Protein AF-A0A7S0PLW7-F1 (afdb_monomer_lite)

pLDDT: mean 71.09, std 15.82, range [33.47, 90.19]

Structure (mmCIF, N/CA/C/O backbone):
data_AF-A0A7S0PLW7-F1
#
_entry.id   AF-A0A7S0PLW7-F1
#
loop_
_atom_site.group_PDB
_atom_site.id
_atom_site.type_symbol
_atom_site.label_atom_id
_atom_site.label_alt_id
_atom_site.label_comp_id
_atom_site.label_asym_id
_atom_site.label_entity_id
_atom_site.label_seq_id
_atom_site.pdbx_PDB_ins_code
_atom_site.Cartn_x
_atom_site.Cartn_y
_atom_site.Cartn_z
_atom_site.occupancy
_atom_site.B_iso_or_equiv
_atom_site.auth_seq_id
_atom_site.auth_comp_id
_atom_site.auth_asym_id
_atom_site.auth_atom_id
_atom_site.pdbx_PDB_model_num
ATOM 1 N N . ASP A 1 1 ? 13.592 18.378 -6.948 1.00 35.50 1 ASP A N 1
ATOM 2 C CA . ASP A 1 1 ? 12.611 17.825 -7.901 1.00 35.50 1 ASP A CA 1
ATOM 3 C C . ASP A 1 1 ? 11.391 17.295 -7.167 1.00 35.50 1 ASP A C 1
ATOM 5 O O . ASP A 1 1 ? 11.488 16.344 -6.405 1.00 35.50 1 ASP A O 1
ATOM 9 N N . GLY A 1 2 ? 10.266 18.004 -7.298 1.00 47.16 2 GLY A N 1
ATOM 10 C CA . GLY A 1 2 ? 9.026 17.782 -6.544 1.00 47.16 2 GLY A CA 1
ATOM 11 C C . GLY A 1 2 ? 8.162 16.656 -7.108 1.00 47.16 2 GLY A C 1
ATOM 12 O O . GLY A 1 2 ? 7.043 16.906 -7.548 1.00 47.16 2 GLY A O 1
ATOM 13 N N . GLY A 1 3 ? 8.693 15.432 -7.130 1.00 61.88 3 GLY A N 1
ATOM 14 C CA . GLY A 1 3 ? 7.905 14.236 -7.429 1.00 61.88 3 GLY A CA 1
ATOM 15 C C . GLY A 1 3 ? 6.918 13.920 -6.300 1.00 61.88 3 GLY A C 1
ATOM 16 O O . GLY A 1 3 ? 7.209 14.163 -5.128 1.00 61.88 3 GLY A O 1
ATOM 17 N N . LEU A 1 4 ? 5.741 13.391 -6.645 1.00 75.12 4 LEU A N 1
ATOM 18 C CA . LEU A 1 4 ? 4.803 12.852 -5.657 1.00 75.12 4 LEU A CA 1
ATOM 19 C C . LEU A 1 4 ? 5.384 11.559 -5.068 1.00 75.12 4 LEU A C 1
ATOM 21 O O . LEU A 1 4 ? 5.864 10.706 -5.811 1.00 75.12 4 LEU A O 1
ATOM 25 N N . TRP A 1 5 ? 5.322 11.411 -3.745 1.00 82.38 5 TRP A N 1
ATOM 26 C CA . TRP A 1 5 ? 5.723 10.174 -3.074 1.00 82.38 5 TRP A CA 1
ATOM 27 C C . TRP A 1 5 ? 4.653 9.096 -3.271 1.00 82.38 5 TRP A C 1
ATOM 29 O O . TRP A 1 5 ? 3.451 9.371 -3.192 1.00 82.38 5 TRP A O 1
ATOM 39 N N . GLU A 1 6 ? 5.098 7.859 -3.489 1.00 84.81 6 GLU A N 1
ATOM 40 C CA . GLU A 1 6 ? 4.234 6.693 -3.671 1.00 84.81 6 GLU A CA 1
ATOM 41 C C . GLU A 1 6 ? 4.664 5.529 -2.773 1.00 84.81 6 GLU A C 1
ATOM 43 O O . GLU A 1 6 ? 5.795 5.486 -2.287 1.00 84.81 6 GLU A O 1
ATOM 48 N N . PHE A 1 7 ? 3.752 4.579 -2.545 1.00 86.44 7 PHE A N 1
ATOM 49 C CA . PHE A 1 7 ? 4.096 3.327 -1.872 1.00 86.44 7 PHE A CA 1
ATOM 50 C C . PHE A 1 7 ? 4.921 2.418 -2.801 1.00 86.44 7 PHE A C 1
ATOM 52 O O . PHE A 1 7 ? 4.702 2.439 -4.020 1.00 86.44 7 PHE A O 1
ATOM 59 N N . PRO A 1 8 ? 5.824 1.582 -2.251 1.00 83.50 8 PRO A N 1
ATOM 60 C CA . PRO A 1 8 ? 6.499 0.545 -3.023 1.00 83.50 8 PRO A CA 1
ATOM 61 C C . PRO A 1 8 ? 5.467 -0.329 -3.744 1.00 83.50 8 PRO A C 1
ATOM 63 O O . PRO A 1 8 ? 4.528 -0.834 -3.128 1.00 83.50 8 PRO A O 1
ATOM 66 N N . SER A 1 9 ? 5.605 -0.456 -5.061 1.00 83.69 9 SER A N 1
ATOM 67 C CA . SER A 1 9 ? 4.642 -1.159 -5.907 1.00 83.69 9 SER A CA 1
ATOM 68 C C . SER A 1 9 ? 5.343 -1.903 -7.034 1.00 83.69 9 SER A C 1
ATOM 70 O O . SER A 1 9 ? 6.316 -1.416 -7.614 1.00 83.69 9 SER A O 1
ATOM 72 N N . ALA A 1 10 ? 4.830 -3.090 -7.342 1.00 84.81 10 ALA A N 1
ATOM 73 C CA . ALA A 1 10 ? 5.128 -3.785 -8.582 1.00 84.81 10 ALA A CA 1
ATOM 74 C C . ALA A 1 10 ? 4.134 -3.319 -9.653 1.00 84.81 10 ALA A C 1
ATOM 76 O O . ALA A 1 10 ? 2.945 -3.158 -9.374 1.00 84.81 10 ALA A O 1
ATOM 77 N N . ILE A 1 11 ? 4.625 -3.077 -10.867 1.00 83.25 11 ILE A N 1
ATOM 78 C CA . ILE A 1 11 ? 3.770 -2.736 -12.004 1.00 83.25 11 ILE A CA 1
ATOM 79 C C . ILE A 1 11 ? 3.408 -4.038 -12.704 1.00 83.25 11 ILE A C 1
ATOM 81 O O . ILE A 1 11 ? 4.291 -4.742 -13.190 1.00 83.25 11 ILE A O 1
ATOM 85 N N . GLU A 1 12 ? 2.112 -4.323 -12.767 1.00 80.69 12 GLU A N 1
ATOM 86 C CA . GLU A 1 12 ? 1.567 -5.417 -13.556 1.00 80.69 12 GLU A CA 1
ATOM 87 C C . GLU A 1 12 ? 0.914 -4.844 -14.812 1.00 80.69 12 GLU A C 1
ATOM 89 O O . GLU A 1 12 ? -0.007 -4.030 -14.731 1.00 80.69 12 GLU A O 1
ATOM 94 N N . THR A 1 13 ? 1.414 -5.244 -15.977 1.00 77.69 13 THR A N 1
ATOM 95 C CA . THR A 1 13 ? 0.837 -4.868 -17.278 1.00 77.69 13 THR A CA 1
ATOM 96 C C . THR A 1 13 ? 0.159 -6.041 -17.972 1.00 77.69 13 THR A C 1
ATOM 98 O O . THR A 1 13 ? -0.415 -5.853 -19.042 1.00 77.69 13 THR A O 1
ATOM 101 N N . THR A 1 14 ? 0.251 -7.241 -17.397 1.00 75.75 14 THR A N 1
ATOM 102 C CA . THR A 1 14 ? -0.273 -8.475 -17.981 1.00 75.75 14 THR A CA 1
ATOM 103 C C . THR A 1 14 ? -1.317 -9.061 -17.043 1.00 75.75 14 THR A C 1
ATOM 105 O O . THR A 1 14 ? -1.171 -8.996 -15.827 1.00 75.75 14 THR A O 1
ATOM 108 N N . GLU A 1 15 ? -2.383 -9.632 -17.594 1.00 71.19 15 GLU A N 1
ATOM 109 C CA . GLU A 1 15 ? -3.340 -10.377 -16.775 1.00 71.19 15 GLU A CA 1
ATOM 110 C C . GLU A 1 15 ? -2.598 -11.532 -16.072 1.00 71.19 15 GLU A C 1
ATOM 112 O O . GLU A 1 15 ? -1.830 -12.240 -16.737 1.00 71.19 15 GLU A O 1
ATOM 117 N N . PRO A 1 16 ? -2.775 -11.710 -14.749 1.00 68.12 16 PRO A N 1
ATOM 118 C CA . PRO A 1 16 ? -2.122 -12.788 -14.022 1.00 68.12 16 PRO A CA 1
ATOM 119 C C . PRO A 1 16 ? -2.568 -14.130 -14.598 1.00 68.12 16 PRO A C 1
ATOM 121 O O . PRO A 1 16 ? -3.745 -14.339 -14.898 1.00 68.12 16 PRO A O 1
ATOM 124 N N . SER A 1 17 ? -1.617 -15.043 -14.759 1.00 75.88 17 SER A N 1
ATOM 125 C CA . SER A 1 17 ? -1.932 -16.396 -15.212 1.00 75.88 17 SER A CA 1
ATOM 126 C C . SER A 1 17 ? -2.642 -17.197 -14.113 1.00 75.88 17 SER A C 1
ATOM 128 O O . SER A 1 17 ? -2.436 -16.959 -12.920 1.00 75.88 17 SER A O 1
ATOM 130 N N . ASP A 1 18 ? -3.494 -18.154 -14.498 1.00 73.06 18 ASP A N 1
ATOM 131 C CA . ASP A 1 18 ? -4.185 -19.018 -13.535 1.00 73.06 18 ASP A CA 1
ATOM 132 C C . ASP A 1 18 ? -3.166 -19.745 -12.640 1.00 73.06 18 ASP A C 1
ATOM 134 O O . ASP A 1 18 ? -2.335 -20.521 -13.113 1.00 73.06 18 ASP A O 1
ATOM 138 N N . GLY A 1 19 ? -3.245 -19.502 -11.328 1.00 70.19 19 GLY A N 1
ATOM 139 C CA . GLY A 1 19 ? -2.348 -20.091 -10.329 1.00 70.19 19 GLY A CA 1
ATOM 140 C C . GLY A 1 19 ? -1.090 -19.275 -10.007 1.00 70.19 19 GLY A C 1
ATOM 141 O O . GLY A 1 19 ? -0.301 -19.714 -9.171 1.00 70.19 19 GLY A O 1
ATOM 142 N N . GLU A 1 20 ? -0.902 -18.099 -10.612 1.00 76.56 20 GLU A N 1
ATOM 143 C CA . GLU A 1 20 ? 0.169 -17.167 -10.246 1.00 76.56 20 GLU A CA 1
ATOM 144 C C . GLU A 1 20 ? -0.137 -16.490 -8.901 1.00 76.56 20 GLU A C 1
ATOM 146 O O . GLU A 1 20 ? -1.236 -15.976 -8.672 1.00 76.56 20 GLU A O 1
ATOM 151 N N . ASP A 1 21 ? 0.844 -16.472 -7.994 1.00 76.50 21 ASP A N 1
ATOM 152 C CA . ASP A 1 21 ? 0.748 -15.664 -6.780 1.00 76.50 21 ASP A CA 1
ATOM 153 C C . ASP A 1 21 ? 0.895 -14.187 -7.152 1.00 76.50 21 ASP A C 1
ATOM 155 O O . ASP A 1 21 ? 1.998 -13.670 -7.343 1.00 76.50 21 ASP A O 1
ATOM 159 N N . PHE A 1 22 ? -0.249 -13.510 -7.235 1.00 74.38 22 PHE A N 1
ATOM 160 C CA . PHE A 1 22 ? -0.358 -12.093 -7.559 1.00 74.38 22 PHE A CA 1
ATOM 161 C C . PHE A 1 22 ? 0.579 -11.205 -6.712 1.00 74.38 22 PHE A C 1
ATOM 163 O O . PHE A 1 22 ? 1.082 -10.191 -7.196 1.00 74.38 22 PHE A O 1
ATOM 170 N N . TYR A 1 23 ? 0.851 -11.576 -5.455 1.00 77.31 23 TYR A N 1
ATOM 171 C CA . TYR A 1 23 ? 1.670 -10.776 -4.541 1.00 77.31 23 TYR A CA 1
ATOM 172 C C . TYR A 1 23 ? 3.170 -11.091 -4.606 1.00 77.31 23 TYR A C 1
ATOM 174 O O . TYR A 1 23 ? 3.967 -10.341 -4.037 1.00 77.31 23 TYR A O 1
ATOM 182 N N . ALA A 1 24 ? 3.593 -12.134 -5.328 1.00 79.88 24 ALA A N 1
ATOM 183 C CA . ALA A 1 24 ? 5.001 -12.534 -5.397 1.00 79.88 24 ALA A CA 1
ATOM 184 C C . ALA A 1 24 ? 5.912 -11.409 -5.923 1.00 79.88 24 ALA A C 1
ATOM 186 O O . ALA A 1 24 ? 7.034 -11.229 -5.451 1.00 79.88 24 ALA A O 1
ATOM 187 N N . LYS A 1 25 ? 5.411 -10.584 -6.851 1.00 78.19 25 LYS A N 1
ATOM 188 C CA . LYS A 1 25 ? 6.155 -9.437 -7.405 1.00 78.19 25 LYS A CA 1
ATOM 189 C C . LYS A 1 25 ? 6.346 -8.311 -6.382 1.00 78.19 25 LYS A C 1
ATOM 191 O O . LYS A 1 25 ? 7.337 -7.587 -6.456 1.00 78.19 25 LYS A O 1
ATOM 196 N N . CYS A 1 26 ? 5.448 -8.183 -5.403 1.00 80.00 26 CYS A N 1
ATOM 197 C CA . CYS A 1 26 ? 5.589 -7.216 -4.313 1.00 80.00 26 CYS A CA 1
ATOM 198 C C . CYS A 1 26 ? 6.746 -7.586 -3.379 1.00 80.00 26 CYS A C 1
ATOM 200 O O . CYS A 1 26 ? 7.460 -6.689 -2.933 1.00 80.00 26 CYS A O 1
ATOM 202 N N . ALA A 1 27 ? 6.975 -8.883 -3.141 1.00 77.62 27 ALA A N 1
ATOM 203 C CA . ALA A 1 27 ? 8.076 -9.351 -2.299 1.00 77.62 27 ALA A CA 1
ATOM 204 C C . ALA A 1 27 ? 9.437 -8.875 -2.833 1.00 77.62 27 ALA A C 1
ATOM 206 O O . ALA A 1 27 ? 10.224 -8.318 -2.081 1.00 77.62 27 ALA A O 1
ATOM 207 N N . ALA A 1 28 ? 9.666 -8.954 -4.149 1.00 75.94 28 ALA A N 1
ATOM 208 C CA . ALA A 1 28 ? 10.910 -8.477 -4.761 1.00 75.94 28 ALA A CA 1
ATOM 209 C C . ALA A 1 28 ? 11.129 -6.958 -4.598 1.00 75.94 28 ALA A C 1
ATOM 211 O O . ALA A 1 28 ? 12.259 -6.502 -4.422 1.00 75.94 28 ALA A O 1
ATOM 212 N N . VAL A 1 29 ? 10.055 -6.160 -4.647 1.00 77.25 29 VAL A N 1
ATOM 213 C CA . VAL A 1 29 ? 10.122 -4.702 -4.434 1.00 77.25 29 VAL A CA 1
ATOM 214 C C . VAL A 1 29 ? 10.485 -4.386 -2.982 1.00 77.25 29 VAL A C 1
ATOM 216 O O . VAL A 1 29 ? 11.320 -3.524 -2.716 1.00 77.25 29 VAL A O 1
ATOM 219 N N . VAL A 1 30 ? 9.878 -5.109 -2.047 1.00 75.19 30 VAL A N 1
ATOM 220 C CA . VAL A 1 30 ? 10.131 -5.000 -0.609 1.00 75.19 30 VAL A CA 1
ATOM 221 C C . VAL A 1 30 ? 11.552 -5.454 -0.250 1.00 75.19 30 VAL A C 1
ATOM 223 O O . VAL A 1 30 ? 12.252 -4.771 0.504 1.00 75.19 30 VAL A O 1
ATOM 226 N N . ASP A 1 31 ? 12.016 -6.556 -0.834 1.00 72.88 31 ASP A N 1
ATOM 227 C CA . ASP A 1 31 ? 13.383 -7.055 -0.682 1.00 72.88 31 ASP A CA 1
ATOM 228 C C . ASP A 1 31 ? 14.394 -6.032 -1.207 1.00 72.88 31 ASP A C 1
ATOM 230 O O . ASP A 1 31 ? 15.393 -5.755 -0.550 1.00 72.88 31 ASP A O 1
ATOM 234 N N . ALA A 1 32 ? 14.119 -5.374 -2.336 1.00 69.81 32 ALA A N 1
ATOM 235 C CA . ALA A 1 32 ? 14.974 -4.300 -2.840 1.00 69.81 32 ALA A CA 1
ATOM 236 C C . ALA A 1 32 ? 15.035 -3.095 -1.881 1.00 69.81 32 ALA A C 1
ATOM 238 O O . ALA A 1 32 ? 16.100 -2.497 -1.708 1.00 69.81 32 ALA A O 1
ATOM 239 N N . CYS A 1 33 ? 13.923 -2.759 -1.217 1.00 66.81 33 CYS A N 1
ATOM 240 C CA . CYS A 1 33 ? 13.904 -1.729 -0.179 1.00 66.81 33 CYS A CA 1
ATOM 241 C C . CYS A 1 33 ? 14.700 -2.133 1.072 1.00 66.81 33 CYS A C 1
ATOM 243 O O . CYS A 1 33 ? 15.157 -1.263 1.798 1.00 66.81 33 CYS A O 1
ATOM 245 N N . THR A 1 34 ? 14.901 -3.422 1.344 1.00 65.88 34 THR A N 1
ATOM 246 C CA . THR A 1 34 ? 15.466 -3.887 2.627 1.00 65.88 34 THR A CA 1
ATOM 247 C C . THR A 1 34 ? 16.880 -4.452 2.511 1.00 65.88 34 THR A C 1
ATOM 249 O O . THR A 1 34 ? 17.656 -4.360 3.462 1.00 65.88 34 THR A O 1
ATOM 252 N N . ALA A 1 35 ? 17.257 -4.956 1.336 1.00 56.16 35 ALA A N 1
ATOM 253 C CA . ALA A 1 35 ? 18.568 -5.529 1.042 1.00 56.16 35 ALA A CA 1
ATOM 254 C C . ALA A 1 35 ? 19.599 -4.500 0.523 1.00 56.16 35 ALA A C 1
ATOM 256 O O . ALA A 1 35 ? 20.797 -4.780 0.527 1.00 56.16 35 ALA A O 1
ATOM 257 N N . GLY A 1 36 ? 19.170 -3.309 0.083 1.00 46.19 36 GLY A N 1
ATOM 258 C CA . GLY A 1 36 ? 19.997 -2.354 -0.670 1.00 46.19 36 GLY A CA 1
ATOM 259 C C . GLY A 1 36 ? 20.202 -0.997 0.009 1.00 46.19 36 GLY A C 1
ATOM 260 O O . GLY A 1 36 ? 19.582 -0.006 -0.372 1.00 46.19 36 GLY A O 1
ATOM 261 N N . GLY A 1 37 ? 21.117 -0.933 0.976 1.00 42.97 37 GLY A N 1
ATOM 262 C CA . GLY A 1 37 ? 21.516 0.312 1.643 1.00 42.97 37 GLY A CA 1
ATOM 263 C C . GLY A 1 37 ? 22.884 0.227 2.315 1.00 42.97 37 GLY A C 1
ATOM 264 O O . GLY A 1 37 ? 23.073 0.739 3.414 1.00 42.97 37 GLY A O 1
ATOM 265 N N . THR A 1 38 ? 23.852 -0.456 1.700 1.00 42.78 38 THR A N 1
ATOM 266 C CA . THR A 1 38 ? 25.261 -0.420 2.119 1.00 42.78 38 THR A CA 1
ATOM 267 C C . THR A 1 38 ? 25.872 0.956 1.842 1.00 42.78 38 THR A C 1
ATOM 269 O O . THR A 1 38 ? 26.610 1.132 0.879 1.00 42.78 38 THR A O 1
ATOM 272 N N . ALA A 1 39 ? 25.546 1.930 2.688 1.00 37.47 39 ALA A N 1
ATOM 273 C CA . ALA A 1 39 ? 26.333 3.129 2.965 1.00 37.47 39 ALA A CA 1
ATOM 274 C C . ALA A 1 39 ? 25.796 3.765 4.260 1.00 37.47 39 ALA A C 1
ATOM 276 O O . ALA A 1 39 ? 25.114 4.781 4.226 1.00 37.47 39 ALA A O 1
ATOM 277 N N . GLY A 1 40 ? 26.070 3.132 5.405 1.00 33.47 40 GLY A N 1
ATOM 278 C CA . GLY A 1 40 ? 25.777 3.716 6.721 1.00 33.47 40 GLY A CA 1
ATOM 279 C C . GLY A 1 40 ? 24.845 2.884 7.597 1.00 33.47 40 GLY A C 1
ATOM 280 O O . GLY A 1 40 ? 23.686 3.223 7.785 1.00 33.47 40 GLY A O 1
ATOM 281 N N . GLY A 1 41 ? 25.387 1.795 8.147 1.00 37.50 41 GLY A N 1
ATOM 282 C CA . GLY A 1 41 ? 25.114 1.307 9.503 1.00 37.50 41 GLY A CA 1
ATOM 283 C C . GLY A 1 41 ? 23.691 1.425 10.055 1.00 37.50 41 GLY A C 1
ATOM 284 O O . GLY A 1 41 ? 23.409 2.267 10.896 1.00 37.50 41 GLY A O 1
ATOM 285 N N . SER A 1 42 ? 22.825 0.485 9.700 1.00 39.97 42 SER A N 1
ATOM 286 C CA . SER A 1 42 ? 22.325 -0.507 10.664 1.00 39.97 42 SER A CA 1
ATOM 287 C C . SER A 1 42 ? 21.301 -1.380 9.959 1.00 39.97 42 SER A C 1
ATOM 289 O O . SER A 1 42 ? 20.146 -0.994 9.751 1.00 39.97 42 SER A O 1
ATOM 291 N N . SER A 1 43 ? 21.751 -2.592 9.641 1.00 45.50 43 SER A N 1
ATOM 292 C CA . SER A 1 43 ? 20.918 -3.781 9.550 1.00 45.50 43 SER A CA 1
ATOM 293 C C . SER A 1 43 ? 20.258 -4.009 10.913 1.00 45.50 43 SER A C 1
ATOM 295 O O . SER A 1 43 ? 20.616 -4.937 11.636 1.00 45.50 43 SER A O 1
ATOM 297 N N . GLY A 1 44 ? 19.327 -3.133 11.300 1.00 52.09 44 GLY A N 1
ATOM 298 C CA . GLY A 1 44 ? 18.312 -3.529 12.258 1.00 52.09 44 GLY A CA 1
ATOM 299 C C . GLY A 1 44 ? 17.678 -4.743 11.615 1.00 52.09 44 GLY A C 1
ATOM 300 O O . GLY A 1 44 ? 17.204 -4.656 10.483 1.00 52.09 44 GLY A O 1
ATOM 301 N N . LYS A 1 45 ? 17.824 -5.902 12.245 1.00 65.00 45 LYS A N 1
ATOM 302 C CA . LYS A 1 45 ? 17.254 -7.144 11.742 1.00 65.00 45 LYS A CA 1
ATOM 303 C C . LYS A 1 45 ? 15.737 -6.963 11.795 1.00 65.00 45 LYS A C 1
ATOM 305 O O . LYS A 1 45 ? 15.120 -7.215 12.819 1.00 65.00 45 LYS A O 1
ATOM 310 N N . VAL A 1 46 ? 15.134 -6.402 10.755 1.00 68.94 46 VAL A N 1
ATOM 311 C CA . VAL A 1 46 ? 13.686 -6.243 10.706 1.00 68.94 46 VAL A CA 1
ATOM 312 C C . VAL A 1 46 ? 13.126 -7.530 10.131 1.00 68.94 46 VAL A C 1
ATOM 314 O O . VAL A 1 46 ? 13.617 -8.022 9.117 1.00 68.94 46 VAL A O 1
ATOM 317 N N . ARG A 1 47 ? 12.128 -8.105 10.796 1.00 75.44 47 ARG A N 1
ATOM 318 C CA . ARG A 1 47 ? 11.378 -9.240 10.261 1.00 75.44 47 ARG A CA 1
ATOM 319 C C . ARG A 1 47 ? 9.958 -8.819 9.944 1.00 75.44 47 ARG A C 1
ATOM 321 O O . ARG A 1 47 ? 9.351 -8.044 10.682 1.00 75.44 47 ARG A O 1
ATOM 328 N N . VAL A 1 48 ? 9.402 -9.394 8.889 1.00 80.12 48 VAL A N 1
ATOM 329 C CA . VAL A 1 48 ? 7.972 -9.289 8.621 1.00 80.12 48 VAL A CA 1
ATOM 330 C C . VAL A 1 48 ? 7.238 -10.142 9.653 1.00 80.12 48 VAL A C 1
ATOM 332 O O . VAL A 1 48 ? 7.424 -11.357 9.708 1.00 80.12 48 VAL A O 1
ATOM 335 N N . SER A 1 49 ? 6.429 -9.513 10.503 1.00 82.88 49 SER A N 1
ATOM 336 C CA . SER A 1 49 ? 5.641 -10.210 11.524 1.00 82.88 49 SER A CA 1
ATOM 337 C C . SER A 1 49 ? 4.251 -10.585 11.029 1.00 82.88 49 SER A C 1
ATOM 339 O O . SER A 1 49 ? 3.701 -11.614 11.424 1.00 82.88 49 SER A O 1
ATOM 341 N N . ARG A 1 50 ? 3.665 -9.772 10.142 1.00 84.88 50 ARG A N 1
ATOM 342 C CA . ARG A 1 50 ? 2.345 -10.045 9.569 1.00 84.88 50 ARG A CA 1
ATOM 343 C C . ARG A 1 50 ? 2.215 -9.484 8.165 1.00 84.88 50 ARG A C 1
ATOM 345 O O . ARG A 1 50 ? 2.298 -8.275 7.991 1.00 84.88 50 ARG A O 1
ATOM 352 N N . VAL A 1 51 ? 1.841 -10.332 7.214 1.00 86.75 51 VAL A N 1
ATOM 353 C CA . VAL A 1 51 ? 1.359 -9.925 5.885 1.00 86.75 51 VAL A CA 1
ATOM 354 C C . VAL A 1 51 ? -0.145 -10.147 5.827 1.00 86.75 51 VAL A C 1
ATOM 356 O O . VAL A 1 51 ? -0.660 -11.139 6.344 1.00 86.75 51 VAL A O 1
ATOM 359 N N . SER A 1 52 ? -0.890 -9.207 5.251 1.00 87.44 52 SER A N 1
ATOM 360 C CA . SER A 1 52 ? -2.322 -9.408 5.027 1.00 87.44 52 SER A CA 1
ATOM 361 C C . SER A 1 52 ? -2.850 -8.569 3.869 1.00 87.44 52 SER A C 1
ATOM 363 O O . SER A 1 52 ? -2.460 -7.404 3.762 1.00 87.44 52 SER A O 1
ATOM 365 N N . PRO A 1 53 ? -3.795 -9.090 3.069 1.00 87.94 53 PRO A N 1
ATOM 366 C CA . PRO A 1 53 ? -4.420 -8.308 2.013 1.00 87.94 53 PRO A CA 1
ATOM 367 C C . PRO A 1 53 ? -5.121 -7.088 2.618 1.00 87.94 53 PRO A C 1
ATOM 369 O O . PRO A 1 53 ? -5.738 -7.164 3.690 1.00 87.94 53 PRO A O 1
ATOM 372 N N . LEU A 1 54 ? -4.982 -5.943 1.955 1.00 89.00 54 LEU A N 1
ATOM 373 C CA . LEU A 1 54 ? -5.649 -4.703 2.341 1.00 89.00 54 LEU A CA 1
ATOM 374 C C . LEU A 1 54 ? -6.900 -4.455 1.493 1.00 89.00 54 LEU A C 1
ATOM 376 O O . LEU A 1 54 ? -7.897 -3.969 2.025 1.00 89.00 54 LEU A O 1
ATOM 380 N N . GLY A 1 55 ? -6.855 -4.833 0.216 1.00 88.19 55 GLY A N 1
ATOM 381 C CA . GLY A 1 55 ? -7.968 -4.729 -0.723 1.00 88.19 55 GLY A CA 1
ATOM 382 C C . GLY A 1 55 ? -7.555 -4.080 -2.038 1.00 88.19 55 GLY A C 1
ATOM 383 O O . GLY A 1 55 ? -6.372 -3.861 -2.293 1.00 88.19 55 GLY A O 1
ATOM 384 N N . GLU A 1 56 ? -8.549 -3.761 -2.858 1.00 90.19 56 GLU A N 1
ATOM 385 C CA . GLU A 1 56 ? -8.361 -3.161 -4.175 1.00 90.19 56 GLU A CA 1
ATOM 386 C C . GLU A 1 56 ? -8.852 -1.706 -4.199 1.00 90.19 56 GLU A C 1
ATOM 388 O O . GLU A 1 56 ? -9.884 -1.362 -3.617 1.00 90.19 56 GLU A O 1
ATOM 393 N N . VAL A 1 57 ? -8.115 -0.843 -4.897 1.00 90.00 57 VAL A N 1
ATOM 394 C CA . VAL A 1 57 ? -8.467 0.550 -5.163 1.00 90.00 57 VAL A CA 1
ATOM 395 C C . VAL A 1 57 ? -8.357 0.821 -6.651 1.00 90.00 57 VAL A C 1
ATOM 397 O O . VAL A 1 57 ? -7.281 0.736 -7.227 1.00 90.00 57 VAL A O 1
ATOM 400 N N . THR A 1 58 ? -9.438 1.287 -7.266 1.00 89.00 58 THR A N 1
ATOM 401 C CA . THR A 1 58 ? -9.367 1.892 -8.599 1.00 89.00 58 THR A CA 1
ATOM 402 C C . THR A 1 58 ? -9.142 3.410 -8.494 1.00 89.00 58 THR A C 1
ATOM 404 O O . THR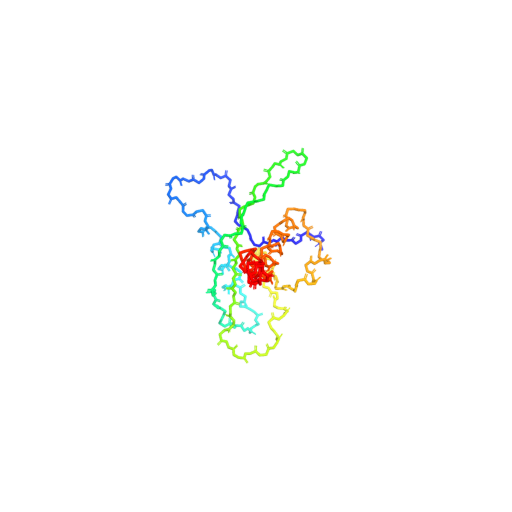 A 1 58 ? -9.869 4.134 -7.796 1.00 89.00 58 THR A O 1
ATOM 407 N N . HIS A 1 59 ? -8.158 3.924 -9.231 1.00 85.06 59 HIS A N 1
ATOM 408 C CA . HIS A 1 59 ? -7.971 5.347 -9.492 1.00 85.06 59 HIS A CA 1
ATOM 409 C C . HIS A 1 59 ? -8.040 5.636 -10.993 1.00 85.06 59 HIS A C 1
ATOM 411 O O . HIS A 1 59 ? -7.292 5.063 -11.778 1.00 85.06 59 HIS A O 1
ATOM 417 N N . THR A 1 60 ? -8.924 6.549 -11.386 1.00 85.62 60 THR A N 1
ATOM 418 C CA . THR A 1 60 ? -9.086 6.958 -12.782 1.00 85.62 60 THR A CA 1
ATOM 419 C C . THR A 1 60 ? -8.458 8.331 -12.969 1.00 85.62 60 THR A C 1
ATOM 421 O O . THR A 1 60 ? -8.955 9.319 -12.431 1.00 85.62 60 THR A O 1
ATOM 424 N N . PHE A 1 61 ? -7.370 8.377 -13.728 1.00 80.19 61 PHE A N 1
ATOM 425 C CA . PHE A 1 61 ? -6.856 9.593 -14.349 1.00 80.19 61 PHE A CA 1
ATOM 426 C C . PHE A 1 61 ? -7.673 9.894 -15.609 1.00 80.19 61 PHE A C 1
ATOM 428 O O . PHE A 1 61 ? -8.367 9.014 -16.115 1.00 80.19 61 PHE A O 1
ATOM 435 N N . SER A 1 62 ? -7.568 11.110 -16.152 1.00 83.12 62 SER A N 1
ATOM 436 C CA . SER A 1 62 ? -8.421 11.594 -17.253 1.00 83.12 62 SER A CA 1
ATOM 437 C C . SER A 1 62 ? -8.584 10.624 -18.433 1.00 83.12 62 SER A C 1
ATOM 439 O O . SER A 1 62 ? -9.639 10.614 -19.055 1.00 83.12 62 SER A O 1
ATOM 441 N N . HIS A 1 63 ? -7.575 9.795 -18.724 1.00 81.81 63 HIS A N 1
ATOM 442 C CA . HIS A 1 63 ? -7.600 8.834 -19.835 1.00 81.81 63 HIS A CA 1
ATOM 443 C C . HIS A 1 63 ? -7.125 7.42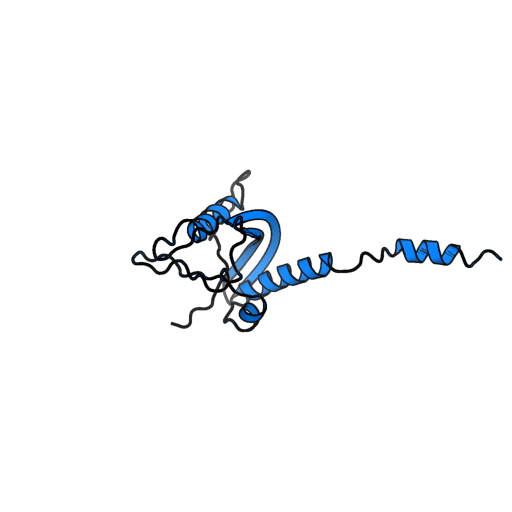7 -19.453 1.00 81.81 63 HIS A C 1
ATOM 445 O O . HIS A 1 63 ? -7.021 6.563 -20.318 1.00 81.81 63 HIS A O 1
ATOM 451 N N . VAL A 1 64 ? -6.797 7.189 -18.180 1.00 83.62 64 VAL A N 1
ATOM 452 C CA . VAL A 1 64 ? -6.176 5.932 -17.747 1.00 83.62 64 VAL A CA 1
ATOM 453 C C . VAL A 1 64 ? -6.778 5.496 -16.422 1.00 83.62 64 VAL A C 1
ATOM 455 O O . VAL A 1 64 ? -6.835 6.265 -15.464 1.00 83.62 64 VAL A O 1
ATOM 458 N N . ARG A 1 65 ? -7.215 4.240 -16.357 1.00 85.62 65 ARG A N 1
ATOM 459 C CA . ARG A 1 65 ? -7.681 3.606 -15.127 1.00 85.62 65 ARG A CA 1
ATOM 460 C C . ARG A 1 65 ? -6.556 2.749 -14.558 1.00 85.62 65 ARG A C 1
ATOM 462 O O . ARG A 1 65 ? -6.132 1.801 -15.203 1.00 85.62 65 ARG A O 1
ATOM 469 N N . HIS A 1 66 ? -6.104 3.071 -13.352 1.00 87.19 66 HIS A N 1
ATOM 470 C CA . HIS A 1 66 ? -5.195 2.232 -12.579 1.00 87.19 66 HIS A CA 1
ATOM 471 C C . HIS A 1 66 ? -5.983 1.471 -11.519 1.00 87.19 66 HIS A C 1
ATOM 473 O O . HIS A 1 66 ? -6.778 2.061 -10.782 1.00 87.19 66 HIS A O 1
ATOM 479 N N . THR A 1 67 ? -5.728 0.175 -11.418 1.00 88.69 67 THR A N 1
ATOM 480 C CA . THR A 1 67 ? -6.222 -0.662 -10.331 1.00 88.69 67 THR A CA 1
ATOM 481 C C . THR A 1 67 ? -5.038 -1.045 -9.457 1.00 88.69 67 THR A C 1
ATOM 483 O O . THR A 1 67 ? -4.068 -1.624 -9.932 1.00 88.69 67 THR A O 1
ATOM 486 N N . TYR A 1 68 ? -5.110 -0.690 -8.181 1.00 88.56 68 TYR A N 1
ATOM 487 C CA . TYR A 1 68 ? -4.116 -1.015 -7.171 1.00 88.56 68 TYR A CA 1
ATOM 488 C C . TYR A 1 68 ? -4.658 -2.135 -6.300 1.00 88.56 68 TYR A C 1
ATOM 490 O O . TYR A 1 68 ? -5.682 -1.961 -5.643 1.00 88.56 68 TYR A O 1
ATOM 498 N N . VAL A 1 69 ? -3.948 -3.252 -6.237 1.00 88.94 69 VAL A N 1
ATOM 499 C CA . VAL A 1 69 ? -4.222 -4.324 -5.281 1.00 88.94 69 VAL A CA 1
ATOM 500 C C . VAL A 1 69 ? -3.175 -4.215 -4.178 1.00 88.94 69 VAL A C 1
ATOM 502 O O . VAL A 1 69 ? -1.981 -4.362 -4.420 1.00 88.94 69 VAL A O 1
ATOM 505 N N . ALA A 1 70 ? -3.615 -3.886 -2.967 1.00 89.38 70 ALA A N 1
ATOM 506 C CA . ALA A 1 70 ? -2.733 -3.531 -1.865 1.00 89.38 70 ALA A CA 1
ATOM 507 C C . ALA A 1 70 ? -2.631 -4.652 -0.824 1.00 89.38 70 ALA A C 1
ATOM 509 O O . ALA A 1 70 ? -3.626 -5.291 -0.463 1.00 89.38 70 ALA A O 1
ATOM 510 N N . GLN A 1 71 ? -1.429 -4.817 -0.271 1.00 89.50 71 GLN A N 1
ATOM 511 C CA . GLN A 1 71 ? -1.160 -5.613 0.924 1.00 89.50 71 GLN A CA 1
ATOM 512 C C . GLN A 1 71 ? -0.623 -4.723 2.045 1.00 89.50 71 GLN A C 1
ATOM 514 O O . GLN A 1 71 ? 0.007 -3.699 1.797 1.00 89.50 71 GLN A O 1
ATOM 519 N N . HIS A 1 72 ? -0.914 -5.097 3.287 1.00 89.56 72 HIS A N 1
ATOM 520 C CA . HIS A 1 72 ? -0.389 -4.440 4.476 1.00 89.56 72 HIS A CA 1
ATOM 521 C C . HIS A 1 72 ? 0.544 -5.396 5.209 1.00 89.56 72 HIS A C 1
ATOM 523 O O . HIS A 1 72 ? 0.105 -6.448 5.696 1.00 89.56 72 HIS A O 1
ATOM 529 N N . GLU A 1 73 ? 1.800 -4.979 5.318 1.00 87.44 73 GLU A N 1
ATOM 530 C CA . GLU A 1 73 ? 2.853 -5.685 6.029 1.00 87.44 73 GLU A CA 1
ATOM 531 C C . GLU A 1 73 ? 3.223 -4.954 7.319 1.00 87.44 73 GLU A C 1
ATOM 533 O O . GLU A 1 73 ? 3.401 -3.738 7.329 1.00 87.44 73 GLU A O 1
ATOM 538 N N . VAL A 1 74 ? 3.338 -5.706 8.411 1.00 85.56 74 VAL A N 1
ATOM 539 C CA . VAL A 1 74 ? 3.816 -5.227 9.710 1.00 85.56 74 VAL A CA 1
ATOM 540 C C . VAL A 1 74 ? 5.200 -5.805 9.946 1.00 85.56 74 VAL A C 1
ATOM 542 O O . VAL A 1 74 ? 5.424 -6.999 9.742 1.00 85.56 74 VAL A O 1
ATOM 545 N N . TRP A 1 75 ? 6.108 -4.934 10.361 1.00 82.06 75 TRP A N 1
ATOM 546 C CA . TRP A 1 75 ? 7.532 -5.191 10.478 1.00 82.06 75 TRP A CA 1
ATOM 547 C C . TRP A 1 75 ? 7.949 -4.990 11.937 1.00 82.06 75 TRP A C 1
ATOM 549 O O . TRP A 1 75 ? 7.536 -4.019 12.568 1.00 82.06 75 TRP A O 1
ATOM 559 N N . GLU A 1 76 ? 8.737 -5.914 12.479 1.00 78.44 76 GLU A N 1
ATOM 560 C CA . GLU A 1 76 ? 9.263 -5.869 13.847 1.00 78.44 76 GLU A CA 1
ATOM 561 C C . GLU A 1 76 ? 10.782 -5.759 13.819 1.00 78.44 76 GLU A C 1
ATOM 563 O O . GLU A 1 76 ? 11.451 -6.523 13.120 1.00 78.44 76 GLU A O 1
ATOM 568 N N . THR A 1 77 ? 11.334 -4.843 14.608 1.00 72.75 77 THR A N 1
ATOM 569 C CA . THR A 1 77 ? 12.776 -4.736 14.837 1.00 72.75 77 THR A CA 1
ATOM 570 C C . THR A 1 77 ? 13.221 -5.813 15.825 1.00 72.75 77 THR A C 1
ATOM 572 O O . THR A 1 77 ? 12.665 -5.921 16.914 1.00 72.75 77 THR A O 1
ATOM 575 N N . LEU A 1 78 ? 14.208 -6.630 15.449 1.00 66.94 78 LEU A N 1
ATOM 576 C CA . LEU A 1 78 ? 14.710 -7.728 16.289 1.00 66.94 78 LEU A CA 1
ATOM 577 C C . LEU A 1 78 ? 15.755 -7.294 17.324 1.00 66.94 78 LEU A C 1
ATOM 579 O O . LEU A 1 78 ? 16.095 -8.100 18.185 1.00 66.94 78 LEU A O 1
ATOM 583 N N . ASP A 1 79 ? 16.253 -6.061 17.252 1.00 61.47 79 ASP A N 1
ATOM 584 C CA . ASP A 1 79 ? 17.139 -5.509 18.274 1.00 61.47 79 ASP A CA 1
ATOM 585 C C . ASP A 1 79 ? 16.348 -4.561 19.192 1.00 61.47 79 ASP A C 1
ATOM 587 O O . ASP A 1 79 ? 15.490 -3.813 18.717 1.00 61.47 79 ASP A O 1
ATOM 591 N N . GLU A 1 80 ? 16.671 -4.545 20.492 1.00 55.75 80 GLU A N 1
ATOM 592 C CA . GLU A 1 80 ? 16.205 -3.548 21.482 1.00 55.75 80 GLU A CA 1
ATOM 593 C C . GLU A 1 80 ? 16.833 -2.157 21.234 1.00 55.75 80 GLU A C 1
ATOM 595 O O . GLU A 1 80 ? 17.254 -1.452 22.151 1.00 55.75 80 GLU A O 1
ATOM 600 N N . VAL A 1 81 ? 16.981 -1.769 19.970 1.00 51.19 81 VAL A N 1
ATOM 601 C CA . VAL A 1 81 ? 17.663 -0.542 19.573 1.00 51.19 81 VAL A CA 1
ATOM 602 C C . VAL A 1 81 ? 16.639 0.580 19.508 1.00 51.19 81 VAL A C 1
ATOM 604 O O . VAL A 1 81 ? 15.748 0.547 18.664 1.00 51.19 81 VAL A O 1
ATOM 607 N N . SER A 1 82 ? 16.810 1.515 20.452 1.00 49.12 82 SER A N 1
ATOM 608 C CA . SER A 1 82 ? 16.708 2.982 20.345 1.00 49.12 82 SER A CA 1
ATOM 609 C C . SER A 1 82 ? 15.784 3.521 19.244 1.00 49.12 82 SER A C 1
ATOM 611 O O . SER A 1 82 ? 15.958 3.176 18.080 1.00 49.12 82 SER A O 1
ATOM 613 N N . ASP A 1 83 ? 14.887 4.448 19.606 1.00 49.12 83 ASP A N 1
ATOM 614 C CA . ASP A 1 83 ? 13.876 5.178 18.803 1.00 49.12 83 ASP A CA 1
ATOM 615 C C . ASP A 1 83 ? 14.327 5.792 17.436 1.00 49.12 83 ASP A C 1
ATOM 617 O O . ASP A 1 83 ? 13.556 6.473 16.753 1.00 49.12 83 ASP A O 1
ATOM 621 N N . GLU A 1 84 ? 15.549 5.533 16.970 1.00 50.72 84 GLU A N 1
ATOM 622 C CA . GLU A 1 84 ? 16.185 6.020 15.736 1.00 50.72 84 GLU A CA 1
ATOM 623 C C . GLU A 1 84 ? 15.924 5.153 14.481 1.00 50.72 84 GLU A C 1
ATOM 625 O O . GLU A 1 84 ? 16.670 5.195 13.500 1.00 50.72 84 GLU A O 1
ATOM 630 N N . VAL A 1 85 ? 14.840 4.372 14.434 1.00 52.09 85 VAL A N 1
ATOM 631 C CA . VAL A 1 85 ? 14.361 3.796 13.150 1.00 52.09 85 VAL A CA 1
ATOM 632 C C . VAL A 1 85 ? 13.756 4.888 12.247 1.00 52.09 85 VAL A C 1
ATOM 634 O O . VAL A 1 85 ? 13.580 4.697 11.044 1.00 52.09 85 VAL A O 1
ATOM 637 N N . SER A 1 86 ? 13.475 6.054 12.828 1.00 47.19 86 SER A N 1
ATOM 638 C CA . SER A 1 86 ? 12.606 7.113 12.318 1.00 47.19 86 SER A CA 1
ATOM 639 C C . SER A 1 86 ? 13.121 7.898 11.104 1.00 47.19 86 SER A C 1
ATOM 641 O O . SER A 1 86 ? 12.322 8.590 10.483 1.00 47.19 86 SER A O 1
ATOM 643 N N . GLU A 1 87 ? 14.385 7.768 10.687 1.00 50.12 87 GLU A N 1
ATOM 644 C CA . GLU A 1 87 ? 14.950 8.671 9.661 1.00 50.12 87 GLU A CA 1
ATOM 645 C C . GLU A 1 87 ? 15.730 7.986 8.530 1.00 50.12 87 GLU A C 1
ATOM 647 O O . GLU A 1 87 ? 16.369 8.649 7.707 1.00 50.12 87 GLU A O 1
ATOM 652 N N . LYS A 1 88 ? 15.686 6.653 8.433 1.00 60.31 88 LYS A N 1
ATOM 653 C CA . LYS A 1 88 ? 16.462 5.949 7.405 1.00 60.31 88 LYS A CA 1
ATOM 654 C C . LYS A 1 88 ? 15.858 6.160 6.017 1.00 60.31 88 LYS A C 1
ATOM 656 O O . LYS A 1 88 ? 14.792 5.631 5.696 1.00 60.31 88 LYS A O 1
ATOM 661 N N . ARG A 1 89 ? 16.580 6.922 5.193 1.00 63.06 89 ARG A N 1
ATOM 662 C CA . ARG A 1 89 ? 16.451 6.930 3.734 1.00 63.06 89 ARG A CA 1
ATOM 663 C C . ARG A 1 89 ? 17.282 5.785 3.166 1.00 63.06 89 ARG A C 1
ATOM 665 O O . ARG A 1 89 ? 18.413 5.576 3.600 1.00 63.06 89 ARG A O 1
ATOM 672 N N . GLY A 1 90 ? 16.745 5.066 2.196 1.00 62.91 90 GLY A N 1
ATOM 673 C CA . GLY A 1 90 ? 17.497 4.095 1.410 1.00 62.91 90 GLY A CA 1
ATOM 674 C C . GLY A 1 90 ? 17.202 4.260 -0.074 1.00 62.91 90 GLY A C 1
ATOM 675 O O . GLY A 1 90 ? 16.256 4.941 -0.459 1.00 62.91 90 GLY A O 1
ATOM 676 N N . GLY A 1 91 ? 18.041 3.673 -0.925 1.00 62.03 91 GLY A N 1
ATOM 677 C CA . GLY A 1 91 ? 18.012 3.972 -2.361 1.00 62.03 91 GLY A CA 1
ATOM 678 C C . GLY A 1 91 ? 18.484 5.401 -2.687 1.00 62.03 91 GLY A C 1
ATOM 679 O O . GLY A 1 91 ? 18.583 6.259 -1.816 1.00 62.03 91 GLY A O 1
ATOM 680 N N . GLY A 1 92 ? 18.847 5.647 -3.949 1.00 52.34 92 GLY A N 1
ATOM 681 C CA . GLY A 1 92 ? 19.426 6.921 -4.410 1.00 52.34 92 GLY A CA 1
ATOM 682 C C . GLY A 1 92 ? 20.944 6.917 -4.656 1.00 52.34 92 GLY A C 1
ATOM 683 O O . GLY A 1 92 ? 21.492 7.922 -5.101 1.00 52.34 92 GLY A O 1
ATOM 684 N N . GLY A 1 93 ? 21.635 5.795 -4.425 1.00 53.34 93 GLY A N 1
ATOM 685 C CA . GLY A 1 93 ? 23.031 5.623 -4.847 1.00 53.34 93 GLY A CA 1
ATOM 686 C C . GLY A 1 93 ? 23.187 5.500 -6.371 1.00 53.34 93 GLY A C 1
ATOM 687 O O . GLY A 1 93 ? 22.243 5.128 -7.074 1.00 53.34 93 GLY A O 1
ATOM 688 N N . THR A 1 94 ? 24.394 5.791 -6.879 1.00 43.28 94 THR A N 1
ATOM 689 C CA . THR A 1 94 ? 24.807 5.616 -8.287 1.00 43.28 94 THR A CA 1
ATOM 690 C C . THR A 1 94 ? 24.320 4.274 -8.836 1.00 43.28 94 THR A C 1
ATOM 692 O O . THR A 1 94 ? 24.829 3.228 -8.441 1.00 43.28 94 THR A O 1
ATOM 695 N N . GLY A 1 95 ? 23.317 4.305 -9.721 1.00 51.25 95 GLY A N 1
ATOM 696 C CA . GLY A 1 95 ? 22.677 3.099 -10.262 1.00 51.25 95 GLY A CA 1
ATOM 697 C C . GLY A 1 95 ? 21.169 3.204 -10.516 1.00 51.25 95 GLY A C 1
ATOM 698 O O . GLY A 1 95 ? 20.588 2.260 -11.036 1.00 51.25 95 GLY A O 1
ATOM 699 N N . GLY A 1 96 ? 20.518 4.325 -10.182 1.00 54.53 96 GLY A N 1
ATOM 700 C CA . GLY A 1 96 ? 19.103 4.547 -10.518 1.00 54.53 96 GLY A CA 1
ATOM 701 C C . GLY A 1 96 ? 18.100 3.836 -9.598 1.00 54.53 96 GLY A C 1
ATOM 702 O O . GLY A 1 96 ? 16.921 3.747 -9.936 1.00 54.53 96 GLY A O 1
ATOM 703 N N . ALA A 1 97 ? 18.539 3.347 -8.434 1.00 62.34 97 ALA A N 1
ATOM 704 C CA . ALA A 1 97 ? 17.637 2.820 -7.413 1.00 62.34 97 ALA A CA 1
ATOM 705 C C . ALA A 1 97 ? 16.753 3.948 -6.850 1.00 62.34 97 ALA A C 1
ATOM 707 O O . ALA A 1 97 ? 17.271 4.994 -6.452 1.00 62.34 97 ALA A O 1
ATOM 708 N N . ARG A 1 98 ? 15.429 3.736 -6.812 1.00 69.25 98 ARG A N 1
ATOM 709 C CA . ARG A 1 98 ? 14.456 4.717 -6.297 1.00 69.25 98 ARG A CA 1
ATOM 710 C C . ARG A 1 98 ? 14.716 5.010 -4.816 1.00 69.25 98 ARG A C 1
ATOM 712 O O . ARG A 1 98 ? 14.874 4.079 -4.030 1.00 69.25 98 ARG A O 1
ATOM 719 N N . GLU A 1 99 ? 14.744 6.292 -4.457 1.00 77.56 99 GLU A N 1
ATOM 720 C CA . GLU A 1 99 ? 14.805 6.737 -3.060 1.00 77.56 99 GLU A CA 1
ATOM 721 C C . GLU A 1 99 ? 13.526 6.306 -2.327 1.00 77.56 99 GLU A C 1
ATOM 723 O O . GLU A 1 99 ? 12.414 6.455 -2.838 1.00 77.56 99 GLU A O 1
ATOM 728 N N . TRP A 1 100 ? 13.689 5.779 -1.121 1.00 78.81 100 TRP A N 1
ATOM 729 C CA . TRP A 1 100 ? 12.618 5.411 -0.210 1.00 78.81 100 TRP A CA 1
ATOM 730 C C . TRP A 1 100 ? 12.968 5.867 1.207 1.00 78.81 100 TRP A C 1
ATOM 732 O O . TRP A 1 100 ? 14.131 6.090 1.543 1.00 78.81 100 TRP A O 1
ATOM 742 N N . ARG A 1 101 ? 11.951 6.024 2.056 1.00 80.12 101 ARG A N 1
ATOM 743 C CA . ARG A 1 101 ? 12.131 6.376 3.468 1.00 80.12 101 ARG A CA 1
ATOM 744 C C . ARG A 1 101 ? 10.972 5.874 4.316 1.00 80.12 101 ARG A C 1
ATOM 746 O O . ARG A 1 101 ? 9.842 5.802 3.829 1.00 80.12 101 ARG A O 1
ATOM 753 N N . TRP A 1 102 ? 11.246 5.580 5.582 1.00 81.38 102 TRP A N 1
ATOM 754 C CA . TRP A 1 102 ? 10.191 5.417 6.582 1.00 81.38 102 TRP A CA 1
ATOM 755 C C . TRP A 1 102 ? 9.580 6.780 6.911 1.00 81.38 102 TRP A C 1
ATOM 757 O O . TRP A 1 102 ? 10.268 7.798 6.895 1.00 81.38 102 TRP A O 1
ATOM 767 N N . VAL A 1 103 ? 8.273 6.799 7.162 1.00 82.00 103 VAL A N 1
ATOM 768 C CA . VAL A 1 103 ? 7.526 8.013 7.505 1.00 82.00 103 VAL A CA 1
ATOM 769 C C . VAL A 1 103 ? 6.503 7.699 8.580 1.00 82.00 103 VAL A C 1
ATOM 771 O O . VAL A 1 103 ? 5.928 6.608 8.622 1.00 82.00 103 VAL A O 1
ATOM 774 N N . THR A 1 104 ? 6.250 8.675 9.439 1.00 84.12 104 THR A N 1
ATOM 775 C CA . THR A 1 104 ? 5.170 8.606 10.420 1.00 84.12 104 THR A CA 1
ATOM 776 C C . THR A 1 104 ? 3.803 8.817 9.759 1.00 84.12 104 THR A C 1
ATOM 778 O O . THR A 1 104 ? 3.682 9.384 8.669 1.00 84.12 104 THR A O 1
ATOM 781 N N . ALA A 1 105 ? 2.735 8.397 10.444 1.00 82.62 105 ALA A N 1
ATOM 782 C CA . ALA A 1 105 ? 1.362 8.645 9.995 1.00 82.62 105 ALA A CA 1
ATOM 783 C C . ALA A 1 105 ? 1.068 10.148 9.823 1.00 82.62 105 ALA A C 1
ATOM 785 O O . ALA A 1 105 ? 0.403 10.540 8.869 1.00 82.62 105 ALA A O 1
ATOM 786 N N . THR A 1 106 ? 1.615 10.987 10.706 1.00 83.88 106 THR A N 1
ATOM 787 C CA . THR A 1 106 ? 1.471 12.448 10.651 1.00 83.88 106 THR A CA 1
ATOM 788 C C . THR A 1 106 ? 2.193 13.047 9.442 1.00 83.88 106 THR A C 1
ATOM 790 O O . THR A 1 106 ? 1.675 13.947 8.784 1.00 83.88 106 THR A O 1
ATOM 793 N N . GLU A 1 107 ? 3.377 12.538 9.095 1.00 83.88 107 GLU A N 1
ATOM 794 C CA . GLU A 1 107 ? 4.082 12.978 7.887 1.00 83.88 107 GLU A CA 1
ATOM 795 C C . GLU A 1 107 ? 3.331 12.587 6.613 1.00 83.88 107 GLU A C 1
ATOM 797 O O . GLU A 1 107 ? 3.250 13.395 5.692 1.00 83.88 107 GLU A O 1
ATOM 802 N N . LEU A 1 108 ? 2.716 11.399 6.556 1.00 83.19 108 LEU A N 1
ATOM 803 C CA . LEU A 1 108 ? 1.899 10.989 5.404 1.00 83.19 108 LEU A CA 1
ATOM 804 C C . LEU A 1 108 ? 0.748 11.960 5.107 1.00 83.19 108 LEU A C 1
ATOM 806 O O . LEU A 1 108 ? 0.379 12.121 3.946 1.00 83.19 108 LEU A O 1
ATOM 810 N N . GLU A 1 109 ? 0.203 12.635 6.120 1.00 80.94 109 GLU A N 1
ATOM 811 C CA . GLU A 1 109 ? -0.865 13.625 5.934 1.00 80.94 109 GLU A CA 1
ATOM 812 C C . GLU A 1 109 ? -0.375 14.917 5.266 1.00 80.94 109 GLU A C 1
ATOM 814 O O . GLU A 1 109 ? -1.136 15.571 4.548 1.00 80.94 109 GLU A O 1
ATOM 819 N N . THR A 1 110 ? 0.895 15.271 5.473 1.00 81.62 110 THR A N 1
ATOM 820 C CA . THR A 1 110 ? 1.503 16.502 4.944 1.00 81.62 110 THR A CA 1
ATOM 821 C C . THR A 1 110 ? 2.303 16.272 3.664 1.00 81.62 110 THR A C 1
ATOM 823 O O . THR A 1 110 ? 2.568 17.219 2.920 1.00 81.62 110 THR A O 1
ATOM 826 N N . LEU A 1 111 ? 2.654 15.020 3.361 1.00 80.94 111 LEU A N 1
ATOM 827 C CA . LEU A 1 111 ? 3.384 14.671 2.152 1.00 80.94 111 LEU A CA 1
ATOM 828 C C . LEU A 1 111 ? 2.548 14.872 0.887 1.00 80.94 111 LEU A C 1
ATOM 830 O O . LEU A 1 111 ? 1.340 14.624 0.832 1.00 80.94 111 LEU A O 1
ATOM 834 N N . GLY A 1 112 ? 3.235 15.278 -0.180 1.00 79.00 112 GLY A N 1
ATOM 835 C CA . GLY A 1 112 ? 2.688 15.283 -1.530 1.00 79.00 112 GLY A CA 1
ATOM 836 C C . GLY A 1 112 ? 2.452 13.853 -2.014 1.00 79.00 112 GLY A C 1
ATOM 837 O O . GLY A 1 112 ? 3.290 13.303 -2.721 1.00 79.00 112 GLY A O 1
ATOM 838 N N . LEU A 1 113 ? 1.327 13.255 -1.615 1.00 81.94 113 LEU A N 1
ATOM 839 C CA . LEU A 1 113 ? 0.882 11.933 -2.059 1.00 81.94 113 LEU A CA 1
ATOM 840 C C . LEU A 1 113 ? -0.096 12.048 -3.224 1.00 81.94 113 LEU A C 1
ATOM 842 O O . LEU A 1 113 ? -0.992 12.906 -3.212 1.00 81.94 113 LEU A O 1
ATOM 846 N N . SER A 1 114 ? 0.020 11.127 -4.181 1.00 82.69 114 SER A N 1
ATOM 847 C CA . SER A 1 114 ? -0.967 10.995 -5.249 1.00 82.69 114 SER A CA 1
ATOM 848 C C . SER A 1 114 ? -2.336 10.589 -4.686 1.00 82.69 114 SER A C 1
ATOM 850 O O . SER A 1 114 ? -2.469 9.974 -3.625 1.00 82.69 114 SER A O 1
ATOM 852 N N . SER A 1 115 ? -3.397 10.944 -5.401 1.00 83.56 115 SER A N 1
ATOM 853 C CA . SER A 1 115 ? -4.784 10.602 -5.063 1.00 83.56 115 SER A CA 1
ATOM 854 C C . SER A 1 115 ? -5.022 9.087 -4.965 1.00 83.56 115 SER A C 1
ATOM 856 O O . SER A 1 115 ? -5.847 8.652 -4.162 1.00 83.56 115 SER A O 1
ATOM 858 N N . GLY A 1 116 ? -4.309 8.273 -5.752 1.00 84.00 116 GLY A N 1
ATOM 859 C CA . GLY A 1 116 ? -4.326 6.810 -5.640 1.00 84.00 116 GLY A CA 1
ATOM 860 C C . GLY A 1 116 ? -3.728 6.331 -4.315 1.00 84.00 116 GLY A C 1
ATOM 861 O O . GLY A 1 116 ? -4.361 5.570 -3.586 1.00 84.00 116 GLY A O 1
ATOM 862 N N . VAL A 1 117 ? -2.561 6.866 -3.952 1.00 85.00 117 VAL A N 1
ATOM 863 C CA . VAL A 1 117 ? -1.861 6.554 -2.697 1.00 85.00 117 VAL A CA 1
ATOM 864 C C . VAL A 1 117 ? -2.695 6.960 -1.478 1.00 85.00 117 VAL A C 1
ATOM 866 O O . VAL A 1 117 ? -2.835 6.175 -0.538 1.00 85.00 117 VAL A O 1
ATOM 869 N N . ARG A 1 118 ? -3.351 8.129 -1.517 1.00 88.06 118 ARG A N 1
ATOM 870 C CA . ARG A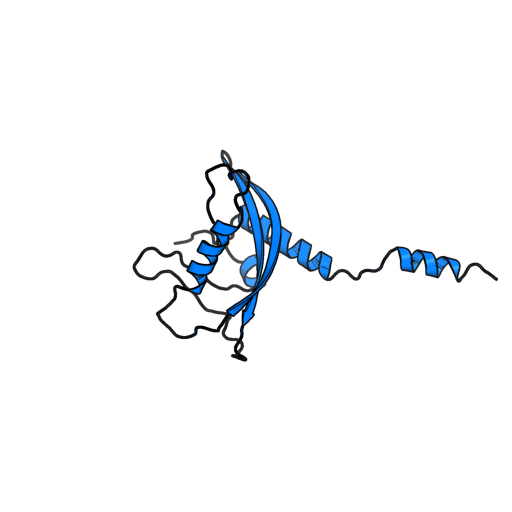 1 118 ? -4.276 8.570 -0.454 1.00 88.06 118 ARG A CA 1
ATOM 871 C C . ARG A 1 118 ? -5.417 7.578 -0.227 1.00 88.06 118 ARG A C 1
ATOM 873 O O . ARG A 1 118 ? -5.702 7.234 0.916 1.00 88.06 118 ARG A O 1
ATOM 880 N N . LYS A 1 119 ? -6.031 7.057 -1.295 1.00 89.75 119 LYS A N 1
ATOM 881 C CA . LYS A 1 119 ? -7.102 6.049 -1.184 1.00 89.75 119 LYS A CA 1
ATOM 882 C C . LYS A 1 119 ? -6.617 4.753 -0.518 1.00 89.75 119 LYS A C 1
ATOM 884 O O . LYS A 1 119 ? -7.350 4.174 0.281 1.00 89.75 119 LYS A O 1
ATOM 889 N N . ILE A 1 120 ? -5.392 4.308 -0.808 1.00 89.44 120 ILE A N 1
ATOM 890 C CA . ILE A 1 120 ? -4.792 3.129 -0.156 1.00 89.44 120 ILE A CA 1
ATOM 891 C C . ILE A 1 120 ? -4.571 3.404 1.340 1.00 89.44 120 ILE A C 1
ATOM 893 O O . ILE A 1 120 ? -4.939 2.584 2.184 1.00 89.44 120 ILE A O 1
ATOM 897 N N . TYR A 1 121 ? -4.045 4.582 1.687 1.00 89.12 121 TYR A N 1
ATOM 898 C CA . TYR A 1 121 ? -3.863 4.989 3.083 1.00 89.12 121 TYR A CA 1
ATOM 899 C C . TYR A 1 121 ? -5.195 5.072 3.854 1.00 89.12 121 TYR A C 1
ATOM 901 O O . TYR A 1 121 ? -5.294 4.644 5.009 1.00 89.12 121 TYR A O 1
ATOM 909 N N . GLU A 1 122 ? -6.262 5.545 3.209 1.00 89.38 122 GLU A N 1
ATOM 910 C CA . GLU A 1 122 ? -7.608 5.539 3.787 1.00 89.38 122 GLU A CA 1
ATOM 911 C C . GLU A 1 122 ? -8.131 4.122 4.057 1.00 89.38 122 GLU A C 1
ATOM 913 O O . GLU A 1 122 ? -8.749 3.898 5.102 1.00 89.38 122 GLU A O 1
ATOM 918 N N . LEU A 1 123 ? -7.891 3.156 3.157 1.00 89.31 123 LEU A N 1
ATOM 919 C CA . LEU A 1 123 ? -8.259 1.753 3.390 1.00 89.31 123 LEU A CA 1
ATOM 920 C C . LEU A 1 123 ? -7.555 1.192 4.626 1.00 89.31 123 LEU A C 1
ATOM 922 O O . LEU A 1 123 ? -8.199 0.563 5.472 1.00 89.31 123 LEU A O 1
ATOM 926 N N . LEU A 1 124 ? -6.254 1.464 4.762 1.00 89.00 124 LEU A N 1
ATOM 927 C CA . LEU A 1 124 ? -5.474 1.058 5.929 1.00 89.00 124 LEU A CA 1
ATOM 928 C C . LEU A 1 124 ? -6.053 1.658 7.214 1.00 89.00 124 LEU A C 1
ATOM 930 O O . LEU A 1 124 ? -6.355 0.935 8.165 1.00 89.00 124 LEU A O 1
ATOM 934 N N . THR A 1 125 ? -6.299 2.966 7.210 1.00 88.25 125 THR A N 1
ATOM 935 C CA . THR A 1 125 ? -6.843 3.692 8.362 1.00 88.25 125 THR A CA 1
ATOM 936 C C . THR A 1 125 ? -8.225 3.173 8.767 1.00 88.25 125 THR A C 1
ATOM 938 O O . THR A 1 125 ? -8.496 2.980 9.955 1.00 88.25 125 THR A O 1
ATOM 941 N N . LYS A 1 126 ? -9.114 2.907 7.798 1.00 88.19 126 LYS A N 1
ATOM 942 C CA . LYS A 1 126 ? -10.444 2.326 8.051 1.00 88.19 126 LYS A CA 1
ATOM 943 C C . LYS A 1 126 ? -10.335 0.944 8.694 1.00 88.19 126 LYS A C 1
ATOM 945 O O . LYS A 1 126 ? -11.022 0.680 9.681 1.00 88.19 126 LYS A O 1
ATOM 950 N N . ARG A 1 127 ? -9.449 0.084 8.182 1.00 86.25 127 ARG A N 1
ATOM 951 C CA . ARG A 1 127 ? -9.221 -1.263 8.724 1.00 86.25 127 ARG A CA 1
ATOM 952 C C . ARG A 1 127 ? -8.693 -1.225 10.157 1.00 86.25 127 ARG A C 1
ATOM 954 O O . ARG A 1 127 ? -9.177 -1.975 11.000 1.00 86.25 127 ARG A O 1
ATOM 961 N N . GLU A 1 128 ? -7.734 -0.353 10.452 1.00 84.31 128 GLU A N 1
ATOM 962 C CA . GLU A 1 128 ? -7.178 -0.227 11.805 1.00 84.31 128 GLU A CA 1
ATOM 963 C C . GLU A 1 128 ? -8.198 0.359 12.798 1.00 84.31 128 GLU A C 1
ATOM 965 O O . GLU A 1 128 ? -8.296 -0.111 13.932 1.00 84.31 128 GLU A O 1
ATOM 970 N N . LYS A 1 129 ? -9.048 1.303 12.368 1.00 83.81 129 LYS A N 1
ATOM 971 C CA . LYS A 1 129 ? -10.181 1.791 13.179 1.00 83.81 129 LYS A CA 1
ATOM 972 C C . LYS A 1 129 ? -11.218 0.698 13.450 1.00 83.81 129 LYS A C 1
ATOM 974 O O . LYS A 1 129 ? -11.684 0.578 14.579 1.00 83.81 129 LYS A O 1
ATOM 979 N N . ALA A 1 130 ? -11.535 -0.133 12.456 1.00 80.88 130 ALA A N 1
ATOM 980 C CA . ALA A 1 130 ? -12.467 -1.251 12.620 1.00 80.88 130 ALA A CA 1
ATOM 981 C C . ALA A 1 130 ? -11.969 -2.303 13.629 1.00 80.88 130 ALA A C 1
ATOM 983 O O . ALA A 1 130 ? -12.779 -2.902 14.331 1.00 80.88 130 ALA A O 1
ATOM 984 N N . LYS A 1 131 ? -10.648 -2.501 13.751 1.00 73.19 131 LYS A N 1
ATOM 985 C CA . LYS A 1 131 ? -10.050 -3.383 14.773 1.00 73.19 131 LYS A CA 1
ATOM 986 C C . LYS A 1 131 ? -10.113 -2.803 16.186 1.00 73.19 131 LYS A C 1
ATOM 988 O O . LYS A 1 131 ? -10.232 -3.563 17.140 1.00 73.19 131 LYS A O 1
ATOM 993 N N . LYS A 1 132 ? -10.000 -1.477 16.319 1.00 64.69 132 LYS A N 1
ATOM 994 C CA . LYS A 1 132 ? -10.021 -0.764 17.610 1.00 64.69 132 LYS A CA 1
ATOM 995 C C . LYS A 1 132 ? -11.433 -0.483 18.127 1.00 64.69 132 LYS A C 1
ATOM 997 O O . LYS A 1 132 ? -11.584 -0.140 19.296 1.00 64.69 132 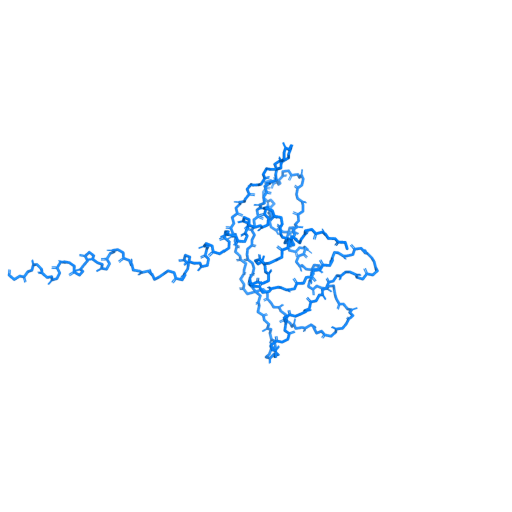LYS A O 1
ATOM 1002 N N . ALA A 1 133 ? -12.456 -0.605 17.282 1.00 59.06 133 ALA A N 1
ATOM 1003 C CA . ALA A 1 133 ? -13.838 -0.462 17.712 1.00 59.06 133 ALA A CA 1
ATOM 1004 C C . ALA A 1 133 ? -14.151 -1.532 18.777 1.00 59.06 133 ALA A C 1
ATOM 1006 O O . ALA A 1 133 ? -13.936 -2.722 18.516 1.00 59.06 133 ALA A O 1
ATOM 1007 N N . PRO A 1 134 ? -14.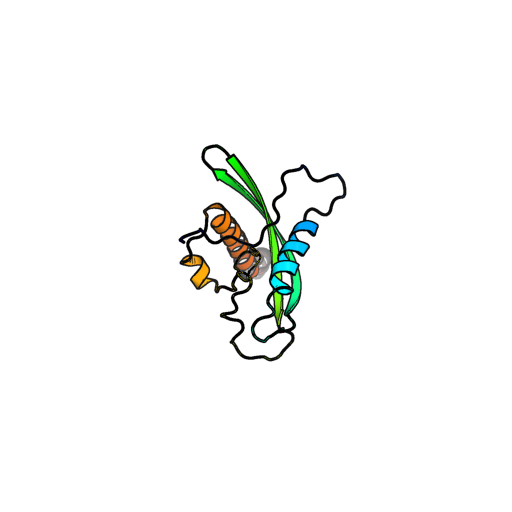660 -1.149 19.965 1.00 51.12 134 PRO A N 1
ATOM 1008 C CA . PRO A 1 134 ? -15.127 -2.117 20.938 1.00 51.12 134 PRO A CA 1
ATOM 1009 C C . PRO A 1 134 ? -16.140 -3.018 20.242 1.00 51.12 134 PRO A C 1
ATOM 1011 O O . PRO A 1 134 ? -17.105 -2.533 19.646 1.00 51.12 134 PRO A O 1
ATOM 1014 N N . ARG A 1 135 ? -15.942 -4.336 20.322 1.00 51.94 135 ARG A N 1
ATOM 1015 C CA . ARG A 1 135 ? -17.001 -5.307 20.046 1.00 51.94 135 ARG A CA 1
ATOM 1016 C C . ARG A 1 135 ? -18.061 -5.172 21.143 1.00 51.94 135 ARG A C 1
ATOM 1018 O O . ARG A 1 135 ? -18.268 -6.091 21.928 1.00 51.94 135 ARG A O 1
ATOM 1025 N N . GLU A 1 136 ? -18.755 -4.036 21.205 1.00 48.16 136 GLU A N 1
ATOM 1026 C CA . GLU A 1 136 ? -20.085 -3.979 21.793 1.00 48.16 136 GLU A CA 1
ATOM 1027 C C . GLU A 1 136 ? -20.982 -4.810 20.881 1.00 48.16 136 GLU A C 1
ATOM 1029 O O . GLU A 1 136 ? -21.674 -4.314 19.994 1.00 48.16 136 GLU A O 1
ATOM 1034 N N . SER A 1 137 ? -20.893 -6.126 21.051 1.00 50.75 137 SER A N 1
ATOM 1035 C CA . SER A 1 137 ? -21.764 -7.066 20.384 1.00 50.75 137 SER A CA 1
ATOM 1036 C C . SER A 1 137 ? -23.190 -6.657 20.732 1.00 50.75 137 SER A C 1
ATOM 1038 O O . SER A 1 137 ? -23.575 -6.665 21.903 1.00 50.75 137 SER A O 1
ATOM 1040 N N . ALA A 1 138 ? -23.977 -6.285 19.721 1.00 56.66 138 ALA A N 1
ATOM 1041 C CA . ALA A 1 138 ? -25.400 -5.970 19.856 1.00 56.66 138 ALA A CA 1
ATOM 1042 C C . ALA A 1 138 ? -26.171 -7.076 20.612 1.00 56.66 138 ALA A C 1
ATOM 1044 O O . ALA A 1 138 ? -27.195 -6.818 21.244 1.00 56.66 138 ALA A O 1
ATOM 1045 N N . ILE A 1 139 ? -25.620 -8.293 20.629 1.00 56.84 139 ILE A N 1
ATOM 1046 C CA . ILE A 1 139 ? -26.077 -9.437 21.415 1.00 56.84 139 ILE A CA 1
ATOM 1047 C C . ILE A 1 139 ? -26.021 -9.175 22.933 1.00 56.84 139 ILE A C 1
ATOM 1049 O O . ILE A 1 139 ? -26.975 -9.503 23.636 1.00 56.84 139 ILE A O 1
ATOM 1053 N N . GLY A 1 140 ? -24.974 -8.530 23.456 1.00 54.00 140 GLY A N 1
ATOM 1054 C CA . GLY A 1 140 ? -24.861 -8.220 24.888 1.00 54.00 140 GLY A CA 1
ATOM 1055 C C . GLY A 1 140 ? -25.973 -7.287 25.386 1.00 54.00 140 GLY A C 1
ATOM 1056 O O . GLY A 1 140 ? -26.506 -7.472 26.480 1.00 54.00 140 GLY A O 1
ATOM 1057 N N . LYS A 1 141 ? -26.412 -6.341 24.541 1.00 56.88 141 LYS A N 1
ATOM 1058 C CA . LYS A 1 141 ? -27.537 -5.437 24.845 1.00 56.88 141 LYS A CA 1
ATOM 1059 C C . LYS A 1 141 ? -28.898 -6.149 24.786 1.00 56.88 141 LYS A C 1
ATOM 1061 O O . LYS A 1 141 ? -29.806 -5.777 25.530 1.00 56.88 141 LYS A O 1
ATOM 1066 N N . LEU A 1 142 ? -29.045 -7.194 23.964 1.00 56.50 142 LEU A N 1
ATOM 1067 C CA . LEU A 1 142 ? -30.279 -7.990 23.877 1.00 56.50 142 LEU A CA 1
ATOM 1068 C C . LEU A 1 142 ? -30.490 -8.894 25.102 1.00 56.50 142 LEU A C 1
ATOM 1070 O O . LEU A 1 142 ? -31.621 -9.019 25.573 1.00 56.50 142 LEU A O 1
ATOM 1074 N N . PHE A 1 143 ? -29.421 -9.460 25.669 1.00 58.81 143 PHE A N 1
ATOM 1075 C CA . PHE A 1 143 ? -29.521 -10.292 26.875 1.00 58.81 143 PHE A CA 1
ATOM 1076 C C . PHE A 1 143 ? -29.660 -9.475 28.168 1.00 58.81 143 PHE A C 1
ATOM 1078 O O . PHE A 1 143 ? -30.420 -9.868 29.052 1.00 58.81 143 PHE A O 1
ATOM 1085 N N . ALA A 1 144 ? -29.049 -8.289 28.255 1.00 56.06 144 ALA A N 1
ATOM 1086 C CA . ALA A 1 144 ? -29.242 -7.387 29.396 1.00 56.06 144 ALA A CA 1
ATOM 1087 C C . ALA A 1 144 ? -30.679 -6.831 29.490 1.00 56.06 144 ALA A C 1
ATOM 1089 O O . ALA A 1 144 ? -31.178 -6.563 30.582 1.00 56.06 144 ALA A O 1
ATOM 1090 N N . LYS A 1 145 ? -31.386 -6.700 28.356 1.00 51.59 145 LYS A N 1
ATOM 1091 C CA . LYS A 1 145 ? -32.779 -6.223 28.332 1.00 51.59 145 LYS A CA 1
ATOM 1092 C C . LYS A 1 145 ? -33.791 -7.278 28.798 1.00 51.59 145 LYS A C 1
ATOM 1094 O O . LYS A 1 145 ? -34.876 -6.908 29.240 1.00 51.59 145 LYS A O 1
ATOM 1099 N N . LYS A 1 146 ? -33.448 -8.572 28.754 1.00 50.91 146 LYS A N 1
ATOM 1100 C CA . LYS A 1 146 ? -34.308 -9.647 29.284 1.00 50.91 146 LYS A CA 1
ATOM 1101 C C . LYS A 1 146 ? -34.216 -9.809 30.806 1.00 50.91 146 LYS A C 1
ATOM 1103 O O . LYS A 1 146 ? -35.184 -10.258 31.402 1.00 50.91 146 LYS A O 1
ATOM 1108 N N . ALA A 1 147 ? -33.117 -9.390 31.436 1.00 53.25 147 ALA A N 1
ATOM 1109 C CA . ALA A 1 147 ? -32.924 -9.525 32.884 1.00 53.25 147 ALA A CA 1
ATOM 1110 C C . ALA A 1 147 ? -33.695 -8.488 33.731 1.00 53.25 147 ALA A C 1
ATOM 1112 O O . ALA A 1 147 ? -33.825 -8.668 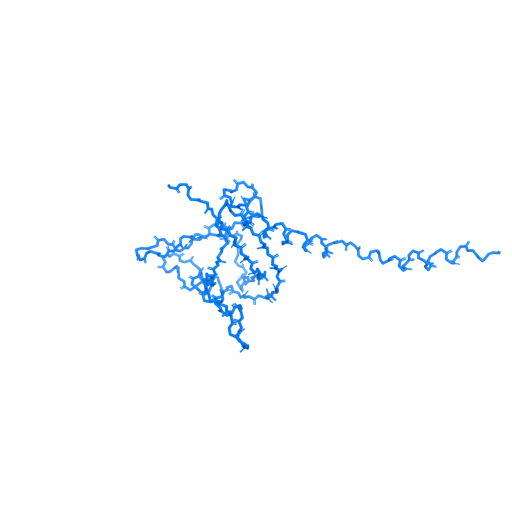34.933 1.00 53.25 147 ALA A O 1
ATOM 1113 N N . LYS A 1 148 ? -34.227 -7.414 33.126 1.00 53.06 148 LYS A N 1
ATOM 1114 C CA . LYS A 1 148 ? -35.008 -6.367 33.823 1.00 53.06 148 LYS A CA 1
ATOM 1115 C C . LYS A 1 148 ? -36.526 -6.462 33.628 1.00 53.06 148 LYS A C 1
ATOM 1117 O O . LYS A 1 148 ? -37.242 -5.542 34.003 1.00 53.06 148 LYS A O 1
ATOM 1122 N N . ARG A 1 149 ? -37.027 -7.526 32.994 1.00 48.44 149 ARG A N 1
ATOM 1123 C CA . ARG A 1 149 ? -38.456 -7.675 32.660 1.00 48.44 149 ARG A CA 1
ATOM 1124 C C . ARG A 1 149 ? -39.048 -8.980 33.198 1.00 48.44 149 ARG A C 1
ATOM 1126 O O . ARG A 1 149 ? -39.805 -9.647 32.500 1.00 48.44 149 ARG A O 1
ATOM 1133 N N . GLY A 1 150 ? -38.636 -9.342 34.407 1.00 46.16 150 GLY A N 1
ATOM 1134 C CA . GLY A 1 150 ? -39.177 -10.446 35.189 1.00 46.16 150 GLY A CA 1
ATOM 1135 C C . GLY A 1 150 ? -39.216 -10.031 36.654 1.00 46.16 150 GLY A C 1
ATOM 1136 O O . GLY A 1 150 ? -38.364 -10.458 37.424 1.00 46.16 150 GLY A O 1
ATOM 1137 N N . GLU A 1 151 ? -40.146 -9.135 36.969 1.00 37.38 151 GLU A N 1
ATOM 1138 C CA . GLU A 1 151 ? -40.746 -8.967 38.297 1.00 37.38 151 GLU A CA 1
ATOM 1139 C C . GLU A 1 151 ? -42.230 -9.315 38.143 1.00 37.38 151 GLU A C 1
ATOM 1141 O O . GLU A 1 151 ? -42.798 -8.920 37.092 1.00 37.38 151 GLU A O 1
#

Foldseek 3Di:
DQDADADQDDDDPDDDDVPDPPCPSVVVSVCCVLVAAPPDDDPQVKDFPDKDWLAWDWDDDPDDIDIDGDIDTDIDGPDPDDPPLAFDWGFDPDPPGDIDHDHDPVVVVVGRHDPRRVVSVVSVVVVVVVVVPPPPPVVVVVVVVVVPPDD

Organism: Micromonas pusilla (NCBI:txid38833)

Radius of gyration: 21.01 Å; chains: 1; bounding box: 67×38×58 Å

Sequence (151 aa):
DGGLWEFPSAIETTEPSDGEDFYAKCAAVVDACTAGGTAGGSSGKVRVSRVSPLGEVTHTFSHVRHTYVAQHEVWETLDEVSDEVSEKRGGGGTGGAREWRWVTATELETLGLSSGVRKIYELLTKREKAKKAPRESAIGKLFAKKAKRGE

InterPro domains:
  IPR015797 NUDIX hydrolase-like domain superfamily [SSF55811] (2-125)
  IPR029119 Adenine DNA glycosylase, C-terminal [PF14815] (2-122)
  IPR044298 Adenine/Thymine-DNA glycosylase [PTHR42944] (3-135)

Secondary structure (DSSP, 8-state):
--PPB--------SPPPTT--TTHHHHHHHHHHHH---SSS----EEEEEEEEEEEEEEEETTEEEEEEEEEEEEEESS---STTTT-EE--STTTPPPEE---HHHHHHS-B-HHHHHHHHHHHHHHHHHHS----HHHHHHHHHTTS--